Protein AF-A0A0F9FJR8-F1 (afdb_monomer)

Foldseek 3Di:
DDDKDKDWDWDWDADPVRDIDIDIQIDIPPDPPVNVVVVVVVVVVVVCVVVVVDDDDPDD

Nearest PDB structures (foldseek):
  8a5q-assembly1_X  TM=3.994E-01  e=2.096E+00  Thermochaetoides thermophila
  1um2-assembly1_A  TM=3.111E-01  e=1.504E+00  Saccharomyces cerevisiae
  2nty-assembly1_A  TM=3.499E-01  e=3.335E+00  Arabidopsis thaliana
  1lws-assembly1_A  TM=3.231E-01  e=2.393E+00  Saccharomyces cerevisiae

Mean predicted aligned error: 10.15 Å

Radius of gyration: 14.64 Å; Cα contacts (8 Å, |Δi|>4): 53; chains: 1; bounding box: 42×24×34 Å

Solvent-accessible surface area (backbone atoms only — not comparable to full-atom values): 3865 Å² total; per-residue (Å²): 135,87,85,74,53,77,44,79,47,67,51,74,48,68,50,101,85,68,52,74,49,74,52,81,45,74,45,40,68,94,37,73,70,58,34,54,54,50,53,50,51,50,50,54,50,50,53,33,37,76,70,65,75,45,81,84,79,82,79,130

Structure (mmCIF, N/CA/C/O backbone):
data_AF-A0A0F9FJR8-F1
#
_entry.id   AF-A0A0F9FJR8-F1
#
loop_
_atom_site.group_PDB
_atom_site.id
_atom_site.type_symbol
_atom_site.label_atom_id
_atom_site.label_alt_id
_atom_site.label_comp_id
_atom_site.label_asym_id
_a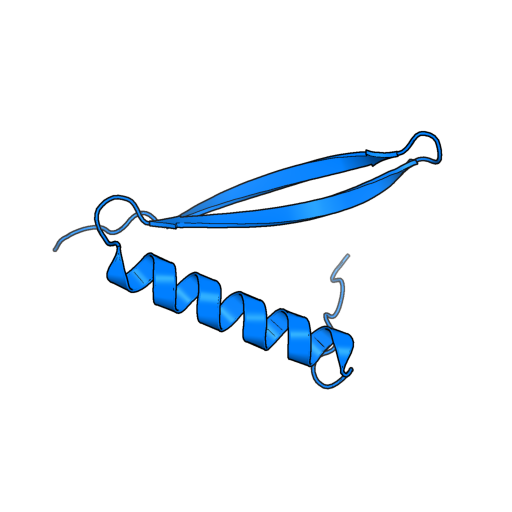tom_site.label_entity_id
_atom_site.label_seq_id
_atom_site.pdbx_PDB_ins_code
_atom_site.Cartn_x
_atom_site.Cartn_y
_atom_site.Cartn_z
_atom_site.occupancy
_atom_site.B_iso_or_equiv
_atom_site.auth_seq_id
_atom_site.auth_comp_id
_atom_site.auth_asym_id
_atom_site.auth_atom_id
_atom_site.pdbx_PDB_model_num
ATOM 1 N N . GLU A 1 1 ? 25.003 4.629 -13.643 1.00 56.53 1 GLU A N 1
ATOM 2 C CA . GLU A 1 1 ? 23.992 4.049 -12.733 1.00 56.53 1 GLU A CA 1
ATOM 3 C C . GLU A 1 1 ? 22.610 4.546 -13.119 1.00 56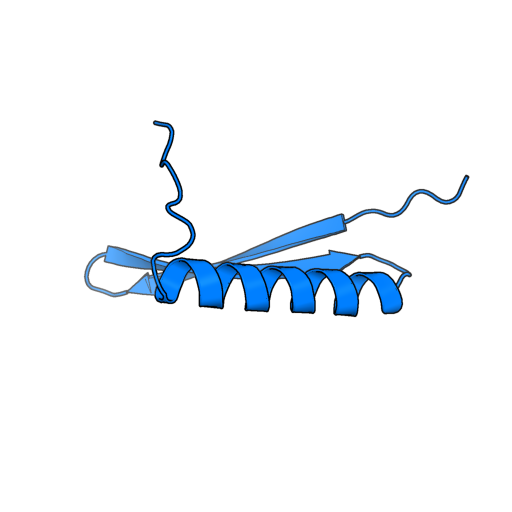.53 1 GLU A C 1
ATOM 5 O O . GLU A 1 1 ? 22.453 5.737 -13.371 1.00 56.53 1 GLU A O 1
ATOM 10 N N . MET A 1 2 ? 21.625 3.654 -13.205 1.00 59.25 2 MET A N 1
ATOM 11 C CA . MET A 1 2 ? 20.239 4.032 -13.480 1.00 59.25 2 MET A CA 1
ATOM 12 C C . MET A 1 2 ? 19.571 4.396 -12.150 1.00 59.25 2 MET A C 1
ATOM 14 O O . MET A 1 2 ? 19.460 3.554 -11.263 1.00 59.25 2 MET A O 1
ATOM 18 N N . LYS A 1 3 ? 19.184 5.664 -11.973 1.00 60.53 3 LYS A N 1
ATOM 19 C CA . LYS A 1 3 ? 18.472 6.111 -10.769 1.00 60.53 3 LYS A CA 1
ATOM 20 C C . LYS A 1 3 ? 17.009 5.685 -10.877 1.00 60.53 3 LYS A C 1
ATOM 22 O O . LYS A 1 3 ? 16.291 6.188 -11.736 1.00 60.53 3 LYS A O 1
ATOM 27 N N . SER A 1 4 ? 16.570 4.777 -10.011 1.00 63.28 4 SER A N 1
ATOM 28 C CA . SER A 1 4 ? 15.149 4.453 -9.860 1.00 63.28 4 SER A CA 1
ATOM 29 C C . SER A 1 4 ? 14.520 5.419 -8.862 1.00 63.28 4 SER A C 1
ATOM 31 O O . SER A 1 4 ? 14.967 5.514 -7.720 1.00 63.28 4 SER A O 1
ATOM 33 N N . THR A 1 5 ? 13.479 6.130 -9.281 1.00 68.25 5 THR A N 1
ATOM 34 C CA . THR A 1 5 ? 12.664 6.953 -8.384 1.00 68.25 5 THR A CA 1
ATOM 35 C C . THR A 1 5 ? 11.456 6.137 -7.947 1.00 68.25 5 THR A C 1
ATOM 37 O O . THR A 1 5 ? 10.653 5.734 -8.789 1.00 68.25 5 THR A O 1
ATOM 40 N N . VAL A 1 6 ? 11.342 5.893 -6.640 1.00 69.50 6 VAL A N 1
ATOM 41 C CA . VAL A 1 6 ? 10.128 5.354 -6.017 1.00 69.50 6 VAL A CA 1
ATOM 42 C C . VAL A 1 6 ? 9.261 6.536 -5.601 1.00 69.50 6 VAL A C 1
ATOM 44 O O . VAL A 1 6 ? 9.708 7.409 -4.858 1.00 69.50 6 VAL A O 1
ATOM 47 N N . THR A 1 7 ? 8.033 6.575 -6.092 1.00 71.75 7 THR A N 1
ATOM 48 C CA . THR A 1 7 ? 7.022 7.559 -5.721 1.00 71.75 7 THR A CA 1
ATOM 49 C C . THR A 1 7 ? 5.971 6.864 -4.866 1.00 71.75 7 THR A C 1
ATOM 51 O O . THR A 1 7 ? 5.371 5.881 -5.296 1.00 71.75 7 THR A O 1
ATOM 54 N N . LEU A 1 8 ? 5.756 7.376 -3.655 1.00 73.06 8 LEU A N 1
ATOM 55 C CA . LEU A 1 8 ? 4.617 7.020 -2.817 1.00 73.06 8 LEU A CA 1
ATOM 56 C C . LEU A 1 8 ? 3.523 8.066 -3.038 1.00 73.06 8 LEU A C 1
ATOM 58 O O . LEU A 1 8 ? 3.724 9.246 -2.757 1.00 73.06 8 LEU A O 1
ATOM 62 N N . LEU A 1 9 ? 2.381 7.622 -3.542 1.00 72.81 9 LEU A N 1
ATOM 63 C CA . LEU A 1 9 ? 1.133 8.370 -3.554 1.00 72.81 9 LEU A CA 1
ATOM 64 C C . LEU A 1 9 ? 0.285 7.836 -2.398 1.00 72.81 9 LEU A C 1
ATOM 66 O O . LEU A 1 9 ? 0.190 6.630 -2.215 1.00 72.81 9 LEU A O 1
ATOM 70 N N . MET A 1 10 ? -0.311 8.705 -1.591 1.00 75.62 10 MET A N 1
ATOM 71 C CA . MET A 1 10 ? -1.283 8.280 -0.582 1.00 75.62 10 MET A CA 1
ATOM 72 C C . MET A 1 10 ? -2.630 8.868 -0.959 1.00 75.62 10 MET A C 1
ATOM 74 O O . MET A 1 10 ? -2.779 10.089 -0.978 1.00 75.62 10 MET A O 1
ATOM 78 N N . GLU A 1 11 ? -3.594 8.005 -1.262 1.00 75.44 11 GLU A N 1
ATOM 79 C CA . GLU A 1 11 ? -4.986 8.427 -1.333 1.00 75.44 11 GLU A CA 1
ATOM 80 C C . GLU A 1 11 ? -5.500 8.576 0.093 1.00 75.44 11 GLU A C 1
ATOM 82 O O . GLU A 1 11 ? -5.354 7.670 0.916 1.00 75.44 11 GLU A O 1
ATOM 87 N N . VAL A 1 12 ? -6.037 9.753 0.398 1.00 76.44 12 VAL A N 1
ATOM 88 C CA . VAL A 1 12 ? -6.557 10.094 1.719 1.00 76.44 12 VAL A CA 1
ATOM 89 C C . VAL A 1 12 ? -8.031 10.411 1.562 1.00 76.44 12 VAL A C 1
ATOM 91 O O . VAL A 1 12 ? -8.393 11.375 0.891 1.00 76.44 12 VAL A O 1
ATOM 94 N N . GLU A 1 13 ? -8.872 9.617 2.209 1.00 85.69 13 GLU A N 1
ATOM 95 C CA . GLU A 1 13 ? -10.300 9.875 2.320 1.00 85.69 13 GLU A CA 1
ATOM 96 C C . GLU A 1 13 ? -10.637 10.225 3.766 1.00 85.69 13 GLU A C 1
ATOM 98 O O . GLU A 1 13 ? -10.154 9.595 4.710 1.00 85.69 13 GLU A O 1
ATOM 103 N N . GLN A 1 14 ? -11.469 11.248 3.942 1.00 87.75 14 GLN A N 1
ATOM 104 C CA . GLN A 1 14 ? -12.014 11.623 5.238 1.00 87.75 14 GLN A CA 1
ATOM 105 C C . GLN A 1 14 ? -13.532 11.484 5.187 1.00 87.75 14 GLN A C 1
ATOM 107 O O . GLN A 1 14 ? -14.188 12.099 4.346 1.00 87.75 14 GLN A O 1
ATOM 112 N N . ASP A 1 15 ? -14.093 10.685 6.091 1.00 84.81 15 ASP A N 1
ATOM 113 C CA . ASP A 1 15 ? -15.541 10.536 6.190 1.00 84.81 15 ASP A CA 1
ATOM 114 C C . ASP A 1 15 ? -16.199 11.728 6.913 1.00 84.81 15 ASP A C 1
ATOM 116 O O . ASP A 1 15 ? -15.548 12.570 7.540 1.00 84.81 15 ASP A O 1
ATOM 120 N N . ALA A 1 16 ? -17.5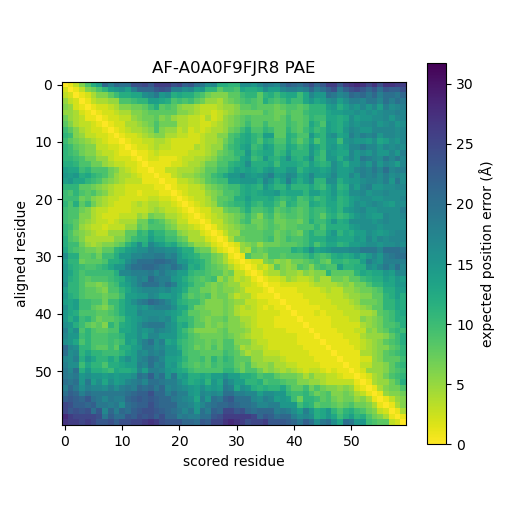33 11.788 6.867 1.00 85.00 16 ALA A N 1
ATOM 121 C CA . ALA A 1 16 ? -18.313 12.845 7.514 1.00 85.00 16 ALA A CA 1
ATOM 122 C C . ALA A 1 16 ? -18.182 12.877 9.055 1.00 85.00 16 ALA A C 1
ATOM 124 O O . ALA A 1 16 ? -18.614 13.840 9.686 1.00 85.00 16 ALA A O 1
ATOM 125 N N . LYS A 1 17 ? -17.603 11.838 9.674 1.00 87.00 17 LYS A N 1
ATOM 126 C CA . LYS A 1 17 ? -17.322 11.750 11.116 1.00 87.00 17 LYS A CA 1
ATOM 127 C C . LYS A 1 17 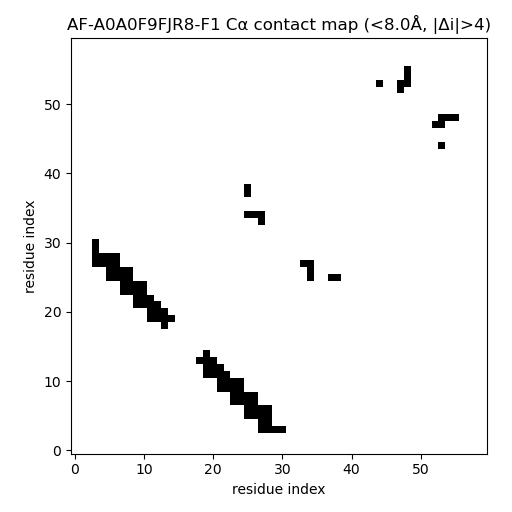? -15.871 12.116 11.446 1.00 87.00 17 LYS A C 1
ATOM 129 O O . LYS A 1 17 ? -15.482 12.058 12.611 1.00 87.00 17 LYS A O 1
ATOM 134 N N . GLY A 1 18 ? -15.077 12.496 10.444 1.00 81.31 18 GLY A N 1
ATOM 135 C CA . GLY A 1 18 ? -13.674 12.861 10.595 1.00 81.31 18 GLY A CA 1
ATOM 136 C C . GLY A 1 18 ? -12.716 11.674 10.670 1.00 81.31 18 GLY A C 1
ATOM 137 O O . GLY A 1 18 ? -11.543 11.870 10.986 1.00 81.31 18 GLY A O 1
ATOM 138 N N . LYS A 1 19 ? -13.170 10.448 10.384 1.00 79.88 19 LYS A N 1
ATOM 139 C CA . LYS A 1 19 ? -12.276 9.294 10.276 1.00 79.88 19 LYS A CA 1
ATOM 140 C C . LYS A 1 19 ? -11.474 9.414 8.985 1.00 79.88 19 LYS A C 1
ATOM 142 O O . LYS A 1 19 ? -12.049 9.575 7.913 1.00 79.88 19 LYS A O 1
ATOM 147 N N . ILE A 1 20 ? -10.155 9.300 9.109 1.00 80.44 20 ILE A N 1
ATOM 148 C CA . ILE A 1 20 ? -9.225 9.308 7.981 1.00 80.44 20 ILE A CA 1
ATOM 149 C C . ILE A 1 20 ? -8.907 7.860 7.600 1.00 80.44 20 ILE A C 1
ATOM 151 O O . ILE A 1 20 ? -8.452 7.081 8.443 1.00 80.44 20 ILE A O 1
ATOM 155 N N . SER A 1 21 ? -9.129 7.508 6.338 1.00 76.19 21 SER A N 1
ATOM 156 C CA . SER A 1 21 ? -8.624 6.292 5.703 1.00 76.19 21 SER A CA 1
ATOM 157 C C . SER A 1 21 ? -7.558 6.661 4.685 1.00 76.19 21 SER A C 1
ATOM 159 O O . SER A 1 21 ? -7.736 7.570 3.879 1.00 76.19 21 SER A O 1
ATOM 161 N N . THR A 1 22 ? -6.433 5.952 4.732 1.00 73.31 22 THR A N 1
ATOM 162 C CA . THR A 1 22 ? -5.319 6.159 3.808 1.00 73.31 22 THR A CA 1
ATOM 163 C C . THR A 1 22 ? -5.023 4.875 3.057 1.00 73.31 22 THR A C 1
ATOM 165 O O . THR A 1 22 ? -4.801 3.843 3.694 1.00 73.31 22 THR A O 1
ATOM 168 N N . VAL A 1 23 ? -4.960 4.946 1.730 1.00 72.12 23 VAL A N 1
ATOM 169 C CA . VAL A 1 23 ? -4.530 3.840 0.870 1.00 72.12 23 VAL A CA 1
ATOM 170 C C . VAL A 1 23 ? -3.198 4.228 0.225 1.00 72.12 23 VAL A C 1
ATOM 172 O O . VAL A 1 23 ? -3.156 5.153 -0.591 1.00 72.12 23 VAL A O 1
ATOM 175 N N . PRO A 1 24 ? -2.077 3.588 0.602 1.00 66.81 24 PRO A N 1
ATOM 176 C CA . PRO A 1 24 ? -0.791 3.894 0.002 1.00 66.81 24 PRO A CA 1
ATOM 177 C C . PRO A 1 24 ? -0.645 3.178 -1.349 1.00 66.81 24 PRO A C 1
ATOM 179 O O . PRO A 1 24 ? -0.806 1.964 -1.456 1.00 66.81 24 PRO A O 1
ATOM 182 N N . ILE A 1 25 ? -0.294 3.938 -2.380 1.00 71.25 25 ILE A N 1
ATOM 183 C CA . ILE A 1 25 ? -0.032 3.480 -3.743 1.00 71.25 25 ILE A CA 1
ATOM 184 C C . ILE A 1 25 ? 1.436 3.758 -4.053 1.00 71.25 25 ILE A C 1
ATOM 186 O O . ILE A 1 25 ? 1.902 4.896 -4.003 1.00 71.25 25 ILE A O 1
ATOM 190 N N . PHE A 1 26 ? 2.184 2.717 -4.398 1.00 72.12 26 PHE A N 1
ATOM 191 C CA . PHE A 1 26 ? 3.601 2.839 -4.715 1.00 72.12 26 PHE A CA 1
ATOM 192 C C . PHE A 1 26 ? 3.821 2.657 -6.209 1.00 72.12 26 PHE A C 1
ATOM 194 O O . PHE A 1 26 ? 3.290 1.731 -6.819 1.00 72.12 26 PHE A O 1
ATOM 201 N N . TYR A 1 27 ? 4.632 3.536 -6.788 1.00 67.06 27 TYR A N 1
ATOM 202 C CA . TYR A 1 27 ? 4.979 3.508 -8.200 1.00 67.06 27 TYR A CA 1
ATOM 203 C C . TYR A 1 27 ? 6.469 3.782 -8.396 1.00 67.06 27 TYR A C 1
ATOM 205 O O . TYR A 1 27 ? 6.993 4.810 -7.971 1.00 67.06 27 TYR A O 1
ATOM 213 N N . VAL A 1 28 ? 7.159 2.879 -9.082 1.00 68.25 28 VAL A N 1
ATOM 214 C CA . VAL A 1 28 ? 8.545 3.025 -9.521 1.00 68.25 28 VAL A CA 1
ATOM 215 C C . VAL A 1 28 ? 8.543 3.306 -11.015 1.00 68.25 28 VAL A C 1
ATOM 217 O O . VAL A 1 28 ? 8.148 2.473 -11.835 1.00 68.25 28 VAL A O 1
ATOM 220 N N . LYS A 1 29 ? 8.988 4.507 -11.390 1.00 66.25 29 LYS A N 1
ATOM 221 C CA . LYS A 1 29 ? 9.021 4.910 -12.798 1.00 66.25 29 LYS A CA 1
ATOM 222 C C . LYS A 1 29 ? 10.066 4.087 -13.553 1.00 66.25 29 LYS A C 1
ATOM 224 O O . LYS A 1 29 ? 11.250 4.151 -13.233 1.00 66.25 29 LYS A O 1
ATOM 229 N N . GLY A 1 30 ? 9.621 3.378 -14.590 1.00 65.38 30 GLY A N 1
ATOM 230 C CA . GLY A 1 30 ? 10.496 2.633 -15.501 1.00 65.38 30 GLY A CA 1
ATOM 231 C C . GLY A 1 30 ? 10.945 1.256 -15.005 1.00 65.38 30 GLY A C 1
ATOM 232 O O . GLY A 1 30 ? 11.837 0.683 -15.622 1.00 65.38 30 GLY A O 1
ATOM 233 N N . ASP A 1 31 ? 10.353 0.718 -13.933 1.00 68.38 31 ASP A N 1
ATOM 234 C CA . ASP A 1 31 ? 10.671 -0.630 -13.437 1.00 68.38 31 ASP A CA 1
ATOM 235 C C . ASP A 1 31 ? 9.400 -1.376 -12.973 1.00 68.38 31 ASP A C 1
ATOM 237 O O . ASP A 1 31 ? 9.034 -1.321 -11.795 1.00 68.38 31 ASP A O 1
ATOM 241 N N . PRO A 1 32 ? 8.697 -2.063 -13.898 1.00 62.62 32 PRO A N 1
ATOM 242 C CA . PRO A 1 32 ? 7.487 -2.82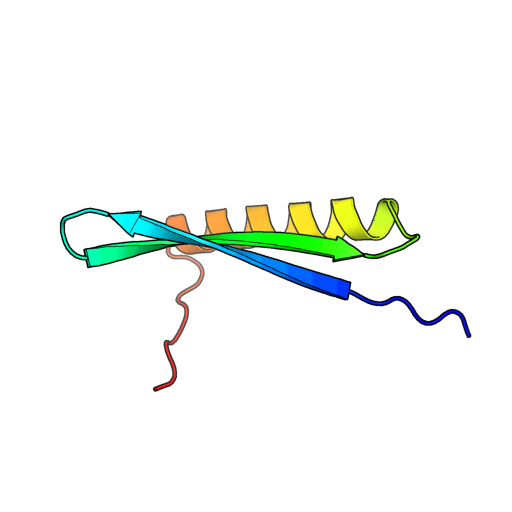6 -13.584 1.00 62.62 32 PRO A CA 1
ATOM 243 C C . PRO A 1 32 ? 7.735 -3.972 -12.596 1.00 62.62 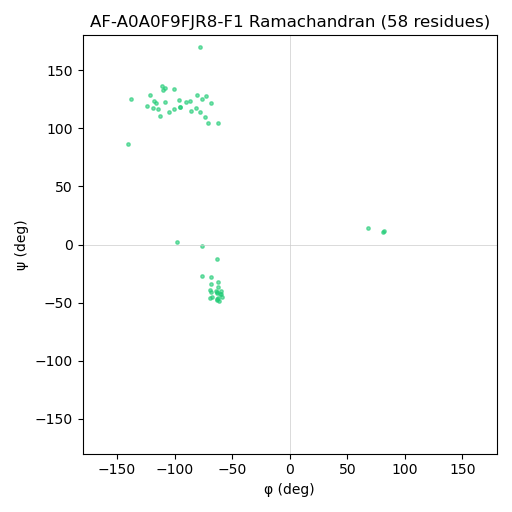32 PRO A C 1
ATOM 245 O O . PRO A 1 32 ? 6.873 -4.272 -11.779 1.00 62.62 32 PRO A O 1
ATOM 248 N N . VAL A 1 33 ? 8.926 -4.578 -12.626 1.00 62.50 33 VAL A N 1
ATOM 249 C CA . VAL A 1 33 ? 9.281 -5.715 -11.763 1.00 62.50 33 VAL A CA 1
ATOM 250 C C . VAL A 1 33 ? 9.405 -5.265 -10.306 1.00 62.50 33 VAL A C 1
ATOM 252 O O . VAL A 1 33 ? 8.946 -5.954 -9.394 1.00 62.50 33 VAL A O 1
ATOM 255 N N . ARG A 1 34 ? 9.968 -4.073 -10.063 1.00 64.56 34 ARG A N 1
ATOM 256 C CA . ARG A 1 34 ? 9.999 -3.490 -8.712 1.00 64.56 34 ARG A CA 1
ATOM 257 C C . ARG A 1 34 ? 8.623 -3.073 -8.204 1.00 64.56 34 ARG A C 1
ATOM 259 O O . ARG A 1 34 ? 8.425 -3.107 -6.992 1.00 64.56 34 ARG A O 1
ATOM 266 N N . ASN A 1 35 ? 7.680 -2.724 -9.080 1.00 66.31 35 ASN A N 1
ATOM 267 C CA . ASN A 1 35 ? 6.306 -2.430 -8.659 1.00 66.31 35 ASN A CA 1
ATOM 268 C C . ASN A 1 35 ? 5.636 -3.663 -8.048 1.00 66.31 35 ASN A C 1
ATOM 270 O O . ASN A 1 35 ? 5.109 -3.569 -6.942 1.00 66.31 35 ASN A O 1
ATOM 274 N N . ASP A 1 36 ? 5.734 -4.822 -8.701 1.00 70.25 36 ASP A N 1
ATOM 275 C CA . ASP A 1 36 ? 5.149 -6.066 -8.184 1.00 70.25 36 ASP A CA 1
ATOM 276 C C . ASP A 1 36 ? 5.783 -6.494 -6.853 1.00 70.25 36 ASP A C 1
ATOM 278 O O . ASP A 1 36 ? 5.076 -6.878 -5.919 1.00 70.25 36 ASP A O 1
ATOM 282 N N . ALA A 1 37 ? 7.107 -6.357 -6.720 1.00 74.00 37 ALA A N 1
ATOM 283 C CA . ALA A 1 37 ? 7.808 -6.657 -5.472 1.00 74.00 37 ALA A CA 1
ATOM 284 C C . ALA A 1 37 ? 7.363 -5.744 -4.315 1.00 74.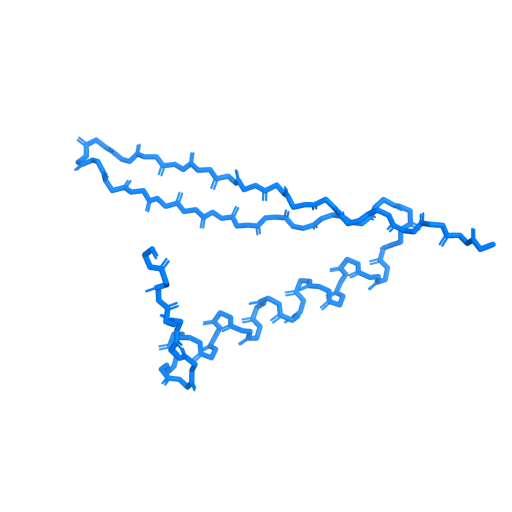00 37 ALA A C 1
ATOM 286 O O . ALA A 1 37 ? 7.150 -6.217 -3.198 1.00 74.00 37 ALA A O 1
ATOM 287 N N . ILE A 1 38 ? 7.180 -4.445 -4.579 1.00 72.62 38 ILE A N 1
ATOM 288 C CA . ILE A 1 38 ? 6.711 -3.484 -3.574 1.00 72.62 38 ILE A CA 1
ATOM 289 C C . ILE A 1 38 ? 5.259 -3.776 -3.185 1.00 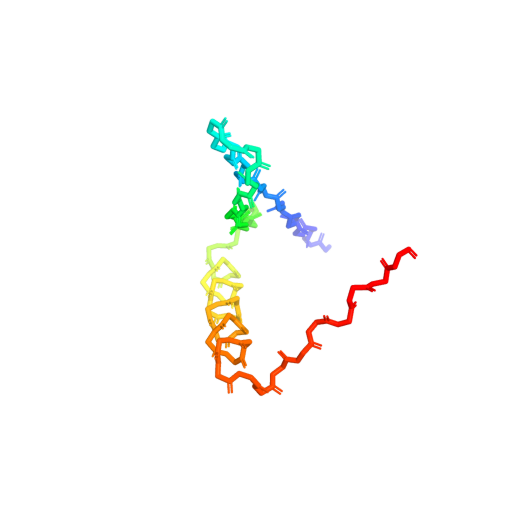72.62 38 ILE A C 1
ATOM 291 O O . ILE A 1 38 ? 4.952 -3.832 -1.997 1.00 72.62 38 ILE A O 1
ATOM 295 N N . VAL A 1 39 ? 4.373 -4.026 -4.153 1.00 71.62 39 VAL A N 1
ATOM 296 C CA . VAL A 1 39 ? 2.971 -4.385 -3.880 1.00 71.62 39 VAL A CA 1
ATOM 297 C C . VAL A 1 39 ? 2.884 -5.675 -3.061 1.00 71.62 39 VAL A C 1
ATOM 299 O O . VAL A 1 39 ? 2.117 -5.733 -2.100 1.00 71.62 39 VAL A O 1
ATOM 302 N N . SER A 1 40 ? 3.692 -6.687 -3.389 1.00 75.38 40 SER A N 1
ATOM 303 C CA . SER A 1 40 ? 3.751 -7.941 -2.631 1.00 75.38 40 SER A CA 1
ATOM 304 C C . SER A 1 40 ? 4.216 -7.719 -1.192 1.00 75.38 40 SER A C 1
ATOM 306 O O . SER A 1 40 ? 3.590 -8.228 -0.264 1.00 75.38 40 SER A O 1
ATOM 308 N N . PHE A 1 41 ? 5.281 -6.936 -0.995 1.00 78.94 41 PHE A N 1
ATOM 309 C CA . PHE A 1 41 ? 5.791 -6.604 0.336 1.00 78.94 41 PHE A CA 1
ATOM 310 C C . PHE A 1 41 ? 4.739 -5.878 1.187 1.00 78.94 41 PHE A C 1
ATOM 312 O O . PHE A 1 41 ? 4.550 -6.201 2.360 1.00 78.94 41 PHE A O 1
ATOM 319 N N . LEU A 1 42 ? 4.017 -4.924 0.597 1.00 75.06 42 LEU A N 1
ATOM 320 C CA . LEU A 1 42 ? 2.996 -4.151 1.303 1.00 75.06 42 LEU A CA 1
ATOM 321 C C . LEU A 1 42 ? 1.787 -4.991 1.687 1.00 75.06 42 LEU A C 1
ATOM 323 O O . LEU A 1 42 ? 1.298 -4.843 2.801 1.00 75.06 42 LEU A O 1
ATOM 327 N N . ARG A 1 43 ? 1.325 -5.878 0.797 1.00 76.00 43 ARG A N 1
ATOM 328 C CA . ARG A 1 43 ? 0.234 -6.812 1.107 1.00 76.00 43 ARG A CA 1
ATOM 329 C C . ARG A 1 43 ? 0.612 -7.734 2.256 1.00 76.00 43 ARG A C 1
ATOM 331 O O . ARG A 1 43 ? -0.123 -7.803 3.229 1.00 76.00 43 ARG A O 1
ATOM 338 N N . GLN A 1 44 ? 1.794 -8.346 2.191 1.00 80.25 44 GLN A N 1
ATOM 339 C CA . GLN A 1 44 ? 2.279 -9.194 3.276 1.00 80.25 44 GLN A CA 1
ATOM 340 C C . GLN A 1 44 ? 2.380 -8.420 4.598 1.00 80.25 44 GLN A C 1
ATOM 342 O O . GLN A 1 44 ? 1.939 -8.905 5.634 1.00 80.25 44 GLN A O 1
ATOM 347 N N . THR A 1 45 ? 2.925 -7.202 4.567 1.00 74.00 45 THR A N 1
ATOM 348 C CA . THR A 1 45 ? 3.044 -6.365 5.769 1.00 74.00 45 THR A CA 1
ATOM 349 C C . THR A 1 45 ? 1.666 -5.994 6.327 1.00 74.00 45 THR A C 1
ATOM 351 O O . THR A 1 45 ? 1.479 -6.006 7.541 1.00 74.00 45 THR A O 1
ATOM 354 N N . ALA A 1 46 ? 0.690 -5.686 5.466 1.00 72.38 46 ALA A N 1
ATOM 355 C CA . ALA A 1 46 ? -0.683 -5.405 5.878 1.00 72.38 46 ALA A CA 1
ATOM 356 C C . ALA A 1 46 ? -1.338 -6.633 6.530 1.00 72.38 46 ALA A C 1
ATOM 358 O O . ALA A 1 46 ? -1.871 -6.511 7.631 1.00 72.38 46 ALA A O 1
ATOM 359 N N . ASP A 1 47 ? -1.204 -7.815 5.921 1.00 76.44 47 ASP A N 1
ATOM 360 C CA . ASP A 1 47 ? -1.707 -9.076 6.477 1.00 76.44 47 ASP A CA 1
ATOM 361 C C . ASP A 1 47 ? -1.066 -9.382 7.843 1.00 76.44 47 ASP A C 1
ATOM 363 O O . ASP A 1 47 ? -1.734 -9.825 8.777 1.00 76.44 47 ASP A O 1
ATOM 367 N N . GLU A 1 48 ? 0.236 -9.126 7.998 1.00 77.19 48 GLU A N 1
ATOM 368 C CA . GLU A 1 48 ? 0.952 -9.314 9.262 1.00 77.19 48 GLU A CA 1
ATOM 369 C C . GLU A 1 48 ? 0.513 -8.316 10.348 1.00 77.19 48 GLU A C 1
ATOM 371 O O . GLU A 1 48 ? 0.458 -8.685 11.525 1.00 77.19 48 GLU A O 1
ATOM 376 N N . ILE A 1 49 ? 0.161 -7.080 9.978 1.00 75.38 49 ILE A N 1
ATOM 377 C CA . ILE A 1 49 ? -0.416 -6.089 10.898 1.00 75.38 49 ILE A CA 1
ATOM 378 C C . ILE A 1 49 ? -1.831 -6.507 11.319 1.00 75.38 49 ILE A C 1
ATOM 380 O O . ILE A 1 49 ? -2.134 -6.485 12.512 1.00 75.38 49 ILE A O 1
ATOM 384 N N . GLU A 1 50 ? -2.685 -6.933 10.381 1.00 73.12 50 GLU A N 1
ATOM 385 C CA . GLU A 1 50 ? -4.045 -7.410 10.680 1.00 73.12 50 GLU A CA 1
ATOM 386 C C . GLU A 1 50 ? -4.039 -8.656 11.573 1.00 73.12 50 GLU A C 1
ATOM 388 O O . GLU A 1 50 ? -4.856 -8.784 12.485 1.00 73.12 50 GLU A O 1
ATOM 393 N N . GLN A 1 51 ? -3.070 -9.549 11.370 1.00 80.62 51 GLN A N 1
ATOM 394 C CA . GLN A 1 51 ? -2.852 -10.726 12.214 1.00 80.62 51 GLN A CA 1
ATOM 395 C C . GLN A 1 51 ? -2.180 -10.394 13.558 1.00 80.62 51 GLN A C 1
ATOM 397 O O . GLN A 1 51 ? -1.932 -11.302 14.353 1.00 80.62 51 GLN A O 1
ATOM 402 N N . GLY A 1 52 ? -1.845 -9.125 13.818 1.00 74.88 52 GLY A N 1
ATOM 403 C CA . GLY A 1 52 ? -1.187 -8.680 15.048 1.00 74.88 52 GLY A CA 1
ATOM 404 C C . GLY A 1 52 ? 0.259 -9.164 15.206 1.00 74.88 52 GLY A C 1
ATOM 405 O O . GLY A 1 52 ? 0.813 -9.081 16.300 1.00 74.88 52 GLY A O 1
ATOM 406 N N . LYS A 1 53 ? 0.883 -9.671 14.135 1.00 73.62 53 LYS A N 1
ATOM 407 C CA . LYS A 1 53 ? 2.287 -10.118 14.114 1.00 73.62 53 LYS A CA 1
ATOM 408 C C . LYS A 1 53 ? 3.260 -8.943 14.060 1.00 73.62 53 LYS A C 1
ATOM 410 O O . LYS A 1 53 ? 4.384 -9.060 14.541 1.00 73.62 53 LYS A O 1
ATOM 415 N N . VAL A 1 54 ? 2.821 -7.817 13.497 1.00 65.62 54 VAL A N 1
ATOM 416 C CA . VAL A 1 54 ? 3.588 -6.571 13.421 1.00 65.62 54 VAL A CA 1
ATOM 417 C C . VAL A 1 54 ? 2.782 -5.445 14.059 1.00 65.62 54 VAL A C 1
ATOM 419 O O . VAL A 1 54 ? 1.703 -5.089 13.599 1.00 65.62 54 VAL A O 1
ATOM 422 N N . THR A 1 55 ? 3.322 -4.843 15.116 1.00 59.06 55 THR A N 1
ATOM 423 C CA . THR A 1 55 ? 2.757 -3.637 15.732 1.00 59.06 55 THR A CA 1
ATOM 424 C C . THR A 1 55 ? 3.528 -2.410 15.264 1.00 59.06 55 THR A C 1
ATOM 426 O O . THR A 1 55 ? 4.717 -2.263 15.556 1.00 59.06 55 THR A O 1
ATOM 429 N N . LEU A 1 56 ? 2.855 -1.502 14.555 1.00 60.88 56 LEU A N 1
ATOM 430 C CA . LEU A 1 56 ? 3.426 -0.205 14.203 1.00 60.88 56 LEU A CA 1
ATOM 431 C C . LEU A 1 56 ? 3.456 0.684 15.449 1.00 60.88 56 LEU A C 1
ATOM 433 O O . LEU A 1 56 ? 2.425 1.160 15.921 1.00 60.88 56 LEU A O 1
ATOM 437 N N . ASN A 1 57 ? 4.653 0.942 15.972 1.00 53.28 57 ASN A N 1
ATOM 438 C CA . ASN A 1 57 ? 4.832 1.971 16.988 1.00 53.28 57 ASN A CA 1
ATOM 439 C C . ASN A 1 57 ? 4.658 3.343 16.330 1.00 53.28 57 ASN A C 1
ATOM 441 O O . ASN A 1 57 ? 5.550 3.822 15.628 1.00 53.28 57 ASN A O 1
ATOM 445 N N . LYS A 1 58 ? 3.508 3.981 16.566 1.00 45.47 58 LYS A N 1
ATOM 446 C CA . LYS A 1 58 ? 3.281 5.382 16.209 1.00 45.47 58 LYS A CA 1
ATOM 447 C C . LYS A 1 58 ? 4.274 6.236 17.007 1.00 45.47 58 LYS A C 1
ATOM 449 O O . LYS A 1 58 ? 4.124 6.387 18.216 1.00 45.47 58 LYS A O 1
ATOM 454 N N . ARG A 1 59 ? 5.327 6.740 16.357 1.00 46.19 59 ARG A N 1
ATOM 455 C CA . ARG A 1 59 ? 6.206 7.755 16.956 1.00 46.19 59 ARG A CA 1
ATOM 456 C C . ARG A 1 59 ? 5.523 9.110 16.780 1.00 46.19 59 ARG A C 1
ATOM 458 O O . ARG A 1 59 ? 5.239 9.488 15.646 1.00 46.19 59 ARG A O 1
ATOM 465 N N . ASN A 1 60 ? 5.197 9.748 17.904 1.00 41.94 60 ASN A N 1
ATOM 466 C CA . ASN A 1 60 ? 4.699 11.124 17.966 1.00 41.94 60 ASN A CA 1
ATOM 467 C C . ASN A 1 60 ? 5.809 12.121 17.635 1.00 41.94 60 ASN A C 1
ATOM 469 O O . ASN A 1 60 ? 6.971 11.830 18.002 1.00 41.94 60 ASN A O 1
#

Sequence (60 aa):
EMKSTVTLLMEVEQDAKGKISTVPIFYVKGDPVRNDAIVSFLRQTADEIEQGKVTLNKRN

Secondary structure (DSSP, 8-state):
---PPEEEEEEEEE-TT--EEEEEEEEETT-HHHHHHHHHHHHHHHHHHHTT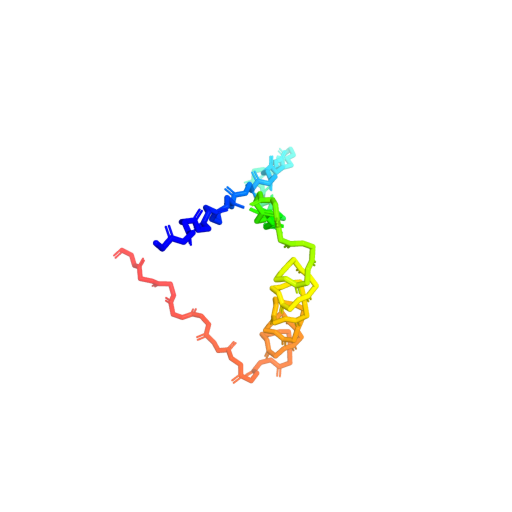SS------

Organism: NCBI:txid412755

pLDDT: mean 70.69, std 9.57, range [41.94, 87.75]